Protein AF-A0A7Y1X910-F1 (afdb_monomer)

Mean predi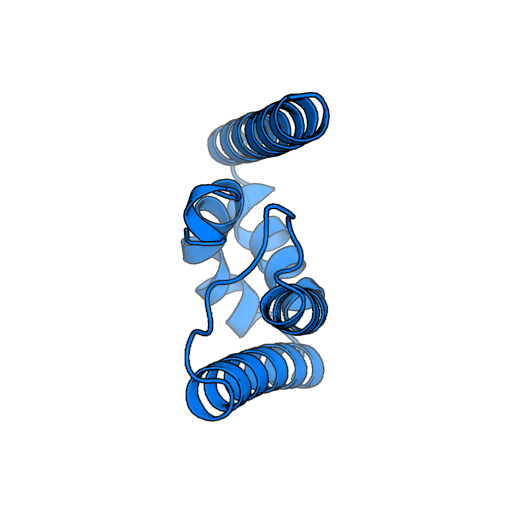cted aligned error: 8.24 Å

Sequence (106 aa):
RGFLLWSPFLLVLIPGLRAAWKAAPAWVRGSALGGLVYLLVQYKANRFSGGGGFFTYRYPLEALTAAAPLLYLSYREWVAPRPRIGKAFVALSSASIVVHGLGSIL

Structure (mmCIF, N/CA/C/O backbone):
data_AF-A0A7Y1X910-F1
#
_entry.id   AF-A0A7Y1X910-F1
#
loop_
_atom_site.group_PDB
_atom_site.id
_atom_site.type_symbol
_atom_site.label_atom_id
_atom_site.label_alt_id
_atom_site.label_comp_id
_atom_site.label_asym_id
_atom_site.label_entity_id
_atom_site.label_seq_id
_atom_site.pdbx_PDB_ins_code
_atom_site.Cartn_x
_atom_site.Cartn_y
_atom_site.Cartn_z
_atom_site.occupancy
_atom_site.B_iso_or_equiv
_atom_site.auth_seq_id
_atom_si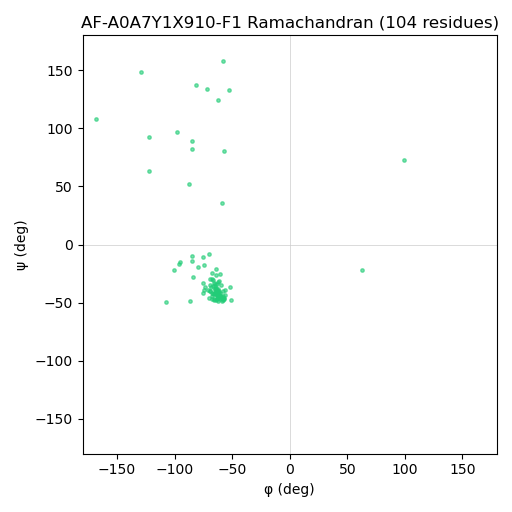te.auth_comp_id
_atom_site.auth_asym_id
_atom_site.auth_atom_id
_atom_site.pdbx_PDB_model_num
ATOM 1 N N . ARG A 1 1 ? 16.671 2.220 -11.765 1.00 50.78 1 ARG A N 1
ATOM 2 C CA . ARG A 1 1 ? 16.237 3.224 -10.759 1.00 50.78 1 ARG A CA 1
ATOM 3 C C . ARG A 1 1 ? 14.927 2.714 -10.169 1.00 50.78 1 ARG A C 1
ATOM 5 O O . ARG A 1 1 ? 14.013 2.471 -10.939 1.00 50.78 1 ARG A O 1
ATOM 12 N N . GLY A 1 2 ? 14.890 2.388 -8.876 1.00 54.75 2 GLY A N 1
ATOM 13 C CA . GLY A 1 2 ? 13.799 1.595 -8.293 1.00 54.75 2 GLY A CA 1
ATOM 14 C C . GLY A 1 2 ? 12.557 2.422 -7.970 1.00 54.75 2 GLY A C 1
ATOM 15 O O . GLY A 1 2 ? 12.675 3.496 -7.398 1.00 54.75 2 GLY A O 1
ATOM 16 N N . PHE A 1 3 ? 11.376 1.896 -8.282 1.00 55.97 3 PHE A N 1
ATOM 17 C CA . PHE A 1 3 ? 10.072 2.494 -7.972 1.00 55.97 3 PHE A CA 1
ATOM 18 C C . PHE A 1 3 ? 9.913 2.882 -6.482 1.00 55.97 3 PHE A C 1
ATOM 20 O O . PHE A 1 3 ? 9.400 3.949 -6.160 1.00 55.97 3 PHE A O 1
ATOM 27 N N . LEU A 1 4 ? 10.462 2.078 -5.565 1.00 57.94 4 LEU A N 1
ATOM 28 C CA . LEU A 1 4 ? 10.443 2.360 -4.122 1.00 57.94 4 LEU A CA 1
ATOM 29 C C . LEU A 1 4 ? 11.292 3.570 -3.705 1.00 57.94 4 LEU A C 1
ATOM 31 O O . LEU A 1 4 ? 10.989 4.182 -2.685 1.00 57.94 4 LEU A O 1
ATOM 35 N N . LEU A 1 5 ? 12.316 3.943 -4.486 1.00 57.78 5 LEU A N 1
ATOM 36 C CA . LEU A 1 5 ? 13.064 5.183 -4.239 1.00 57.78 5 LEU A CA 1
ATOM 37 C C . LEU A 1 5 ? 12.184 6.418 -4.478 1.00 57.78 5 LEU A C 1
ATOM 39 O O . LEU A 1 5 ? 12.388 7.443 -3.839 1.00 57.78 5 LEU A O 1
ATOM 43 N N . TRP A 1 6 ? 11.216 6.316 -5.392 1.00 62.28 6 TRP A N 1
ATOM 44 C CA . TRP A 1 6 ? 10.369 7.434 -5.795 1.00 62.28 6 TRP A CA 1
ATOM 45 C C . TRP A 1 6 ? 9.034 7.481 -5.048 1.00 62.28 6 TRP A C 1
ATOM 47 O O . TRP A 1 6 ? 8.409 8.536 -5.014 1.00 62.28 6 TRP A O 1
ATOM 57 N N . SER A 1 7 ? 8.613 6.387 -4.404 1.00 69.62 7 SER A N 1
ATOM 58 C CA . SER A 1 7 ? 7.353 6.288 -3.648 1.00 69.62 7 SER A CA 1
ATOM 59 C C . SER A 1 7 ? 7.580 5.896 -2.175 1.00 69.62 7 SER A C 1
ATOM 61 O O . SER A 1 7 ? 7.106 4.847 -1.729 1.00 69.62 7 SER A O 1
ATOM 63 N N . PRO A 1 8 ? 8.279 6.733 -1.380 1.00 75.25 8 PRO A N 1
ATOM 64 C CA . PRO A 1 8 ? 8.639 6.416 0.007 1.00 75.25 8 PRO A CA 1
ATOM 65 C C . PRO A 1 8 ? 7.426 6.261 0.936 1.00 75.25 8 PRO A C 1
ATOM 67 O O . PRO A 1 8 ? 7.515 5.592 1.965 1.00 75.25 8 PRO A O 1
ATOM 70 N N . PHE A 1 9 ? 6.266 6.813 0.568 1.00 77.75 9 PHE A N 1
ATOM 71 C CA . PHE A 1 9 ? 5.016 6.640 1.314 1.00 77.75 9 PHE A CA 1
ATOM 72 C C . PHE A 1 9 ? 4.573 5.169 1.412 1.00 77.75 9 PHE A C 1
ATOM 74 O O . PHE A 1 9 ? 3.917 4.792 2.381 1.00 77.75 9 PHE A O 1
ATOM 81 N N . LEU A 1 10 ? 4.976 4.307 0.469 1.00 80.50 10 LEU A N 1
ATOM 82 C CA . LEU A 1 10 ? 4.691 2.870 0.531 1.00 80.50 10 LEU A CA 1
ATOM 83 C C . LEU A 1 10 ? 5.436 2.182 1.679 1.00 80.50 10 LEU A C 1
ATOM 85 O O . LEU A 1 10 ? 4.909 1.236 2.262 1.00 80.50 10 LEU A O 1
ATOM 89 N N . LEU A 1 11 ? 6.616 2.684 2.063 1.00 84.12 11 LEU A N 1
ATOM 90 C CA . LEU A 1 11 ? 7.374 2.153 3.201 1.00 84.12 11 LEU A CA 1
ATOM 91 C C . LEU A 1 11 ? 6.621 2.362 4.518 1.00 84.12 11 LEU A C 1
ATOM 93 O O . LEU A 1 11 ? 6.639 1.499 5.393 1.00 84.12 11 LEU A O 1
ATOM 97 N N . VAL A 1 12 ? 5.888 3.473 4.629 1.00 85.44 12 VAL A N 1
ATOM 98 C CA . VAL A 1 12 ? 5.055 3.789 5.798 1.00 85.44 12 VAL A CA 1
ATOM 99 C C . VAL A 1 12 ? 3.919 2.777 5.974 1.00 85.44 12 VAL A C 1
ATOM 101 O O . VAL A 1 12 ? 3.476 2.549 7.098 1.00 85.44 12 VAL A O 1
ATOM 104 N N . LEU A 1 13 ? 3.473 2.138 4.889 1.00 84.19 13 LEU A N 1
ATOM 105 C CA . LEU A 1 13 ? 2.405 1.140 4.905 1.00 84.19 13 LEU A CA 1
ATOM 106 C C . LEU A 1 13 ? 2.901 -0.275 5.241 1.00 84.19 13 LEU A C 1
ATOM 108 O O . LEU A 1 13 ? 2.076 -1.124 5.575 1.00 84.19 13 LEU A O 1
ATOM 112 N N . ILE A 1 14 ? 4.211 -0.551 5.198 1.00 86.50 14 ILE A N 1
ATOM 113 C CA . ILE A 1 14 ? 4.763 -1.898 5.440 1.00 86.50 14 ILE A CA 1
ATOM 114 C C . ILE A 1 14 ? 4.371 -2.454 6.820 1.00 86.50 14 ILE A C 1
ATOM 116 O O . ILE A 1 14 ? 3.875 -3.582 6.872 1.00 86.50 14 ILE A O 1
ATOM 120 N N . PRO A 1 15 ? 4.505 -1.707 7.936 1.00 88.50 15 PRO A N 1
ATOM 121 C CA . PRO A 1 15 ? 4.141 -2.230 9.255 1.00 88.50 15 PRO A CA 1
ATOM 122 C C . PRO A 1 15 ? 2.648 -2.570 9.365 1.00 88.50 15 PRO A C 1
ATOM 124 O O . PRO A 1 15 ? 2.268 -3.526 10.044 1.00 88.50 15 PRO A O 1
ATOM 127 N N . GLY A 1 16 ? 1.801 -1.817 8.657 1.00 86.06 16 GLY A N 1
ATOM 128 C CA . GLY A 1 16 ? 0.357 -2.021 8.625 1.00 86.06 16 GLY A CA 1
ATOM 129 C C . GLY A 1 16 ? -0.096 -3.218 7.796 1.00 86.06 16 GLY A C 1
ATOM 130 O O . GLY A 1 16 ? -1.196 -3.720 8.025 1.00 86.06 16 GLY A O 1
ATOM 131 N N . LEU A 1 17 ? 0.751 -3.748 6.904 1.00 87.25 17 LEU A N 1
ATOM 132 C CA . LEU A 1 17 ? 0.397 -4.896 6.062 1.00 87.25 17 LEU A CA 1
ATOM 133 C C . LEU A 1 17 ? 0.033 -6.128 6.888 1.00 87.25 17 LEU A C 1
ATOM 135 O O . LEU A 1 17 ? -0.866 -6.865 6.503 1.00 87.25 17 LEU A O 1
ATOM 139 N N . ARG A 1 18 ? 0.672 -6.347 8.044 1.00 89.00 18 ARG A N 1
ATOM 140 C CA . ARG A 1 18 ? 0.354 -7.500 8.901 1.00 89.00 18 ARG A CA 1
ATOM 141 C C . ARG A 1 18 ? -1.057 -7.408 9.487 1.00 89.00 18 ARG A C 1
ATOM 143 O O . ARG A 1 18 ? -1.755 -8.418 9.548 1.00 89.00 18 ARG A O 1
ATOM 150 N N . ALA A 1 19 ? -1.464 -6.219 9.928 1.00 87.50 19 ALA A N 1
ATOM 151 C CA . ALA A 1 19 ? -2.808 -5.980 10.450 1.00 87.50 19 ALA A CA 1
ATOM 152 C C . ALA A 1 19 ? -3.846 -6.038 9.319 1.00 87.50 19 ALA A C 1
ATOM 154 O O . ALA A 1 19 ? -4.825 -6.776 9.418 1.00 87.50 19 ALA A O 1
ATOM 155 N N . ALA A 1 20 ? -3.553 -5.374 8.198 1.00 88.00 20 ALA A N 1
ATOM 156 C CA . ALA A 1 20 ? -4.367 -5.398 6.989 1.00 88.00 20 ALA A CA 1
ATOM 157 C C . ALA A 1 20 ? -4.592 -6.816 6.469 1.00 88.00 20 ALA A C 1
ATOM 159 O O . ALA A 1 20 ? -5.711 -7.174 6.126 1.00 88.00 20 ALA A O 1
ATOM 160 N N . TRP A 1 21 ? -3.550 -7.651 6.460 1.00 88.88 21 TRP A N 1
ATOM 161 C CA . TRP A 1 21 ? -3.645 -9.036 6.021 1.00 88.88 21 TRP A CA 1
ATOM 162 C C . TRP A 1 21 ? -4.647 -9.814 6.860 1.00 88.88 21 TRP A C 1
ATOM 164 O O . TRP A 1 21 ? -5.492 -10.506 6.304 1.00 88.88 21 TRP A O 1
ATOM 174 N N . LYS A 1 22 ? -4.603 -9.671 8.189 1.00 89.56 22 LYS A N 1
ATOM 175 C CA . LYS A 1 22 ? -5.543 -10.342 9.097 1.00 89.56 22 LYS A CA 1
ATOM 176 C C . LYS A 1 22 ? -6.988 -9.888 8.874 1.00 89.56 22 LYS A C 1
ATOM 178 O O . LYS A 1 22 ? -7.868 -10.741 8.868 1.00 89.56 22 LYS A O 1
ATOM 183 N N . ALA A 1 23 ? -7.211 -8.599 8.622 1.00 88.88 23 ALA A N 1
ATOM 184 C CA . ALA A 1 23 ? -8.535 -8.029 8.359 1.00 88.88 23 ALA A CA 1
ATOM 185 C C . ALA A 1 23 ? -9.045 -8.251 6.918 1.00 88.88 23 ALA A C 1
ATOM 187 O O . ALA A 1 23 ? -10.240 -8.139 6.658 1.00 88.88 23 ALA A O 1
ATOM 188 N N . ALA A 1 24 ? -8.154 -8.552 5.970 1.00 89.81 24 ALA A N 1
ATOM 189 C CA . ALA A 1 24 ? -8.482 -8.624 4.551 1.00 89.81 24 ALA A CA 1
ATOM 190 C C . ALA A 1 24 ? -9.341 -9.855 4.189 1.00 89.81 24 ALA A C 1
ATOM 192 O O . ALA A 1 24 ? -8.972 -10.980 4.545 1.00 89.81 24 ALA A O 1
ATOM 193 N N . PRO A 1 25 ? -10.415 -9.674 3.395 1.00 90.62 25 PRO A N 1
ATOM 194 C CA . PRO A 1 25 ? -11.131 -10.766 2.739 1.00 90.62 25 PRO A CA 1
ATOM 195 C C . PRO A 1 25 ? -10.226 -11.604 1.824 1.00 90.62 25 PRO A C 1
ATOM 197 O O . PRO A 1 25 ? -9.213 -11.121 1.311 1.00 90.62 25 PRO A O 1
ATOM 200 N N . ALA A 1 26 ? -10.628 -12.849 1.549 1.00 91.25 26 ALA A N 1
ATOM 201 C CA . ALA A 1 26 ? -9.850 -13.777 0.724 1.00 91.25 26 ALA A CA 1
ATOM 202 C C . ALA A 1 26 ? -9.534 -13.226 -0.679 1.00 91.25 26 ALA A C 1
ATOM 204 O O . ALA A 1 26 ? -8.407 -13.375 -1.145 1.00 91.25 26 ALA A O 1
ATOM 205 N N . TRP A 1 27 ? -10.479 -12.521 -1.313 1.00 89.81 27 TRP A N 1
ATOM 206 C CA . TRP A 1 27 ? -10.263 -11.911 -2.630 1.00 89.81 27 TRP A CA 1
ATOM 207 C C . TRP A 1 27 ? -9.194 -10.807 -2.600 1.00 89.81 27 TRP A C 1
ATOM 209 O O . TRP A 1 27 ? -8.397 -10.718 -3.523 1.00 89.81 27 TRP A O 1
ATOM 219 N N . VAL A 1 28 ? -9.095 -10.025 -1.516 1.00 88.94 28 VAL A N 1
ATOM 220 C CA . VAL A 1 28 ? -8.067 -8.976 -1.359 1.00 88.94 28 VAL A CA 1
ATOM 221 C C . VAL A 1 28 ? -6.677 -9.593 -1.231 1.00 88.94 28 VAL A C 1
ATOM 223 O O . VAL A 1 28 ? -5.727 -9.134 -1.865 1.00 88.94 28 VAL A O 1
ATOM 226 N N . ARG A 1 29 ? -6.553 -10.658 -0.429 1.00 89.44 29 ARG A N 1
ATOM 227 C CA . ARG A 1 29 ? -5.296 -11.409 -0.292 1.00 89.44 29 ARG A CA 1
ATOM 228 C C . ARG A 1 29 ? -4.910 -12.072 -1.614 1.00 89.44 29 ARG A C 1
ATOM 230 O O . ARG A 1 29 ? -3.747 -12.012 -2.000 1.00 89.44 29 ARG A O 1
ATOM 237 N N . GLY A 1 30 ? -5.890 -12.651 -2.311 1.00 89.50 30 GLY A N 1
ATOM 238 C CA . GLY A 1 30 ? -5.727 -13.256 -3.631 1.00 89.50 30 GLY A CA 1
ATOM 239 C C . GLY A 1 30 ? -5.221 -12.258 -4.670 1.00 89.50 30 GLY A C 1
ATOM 240 O O . GLY A 1 30 ? -4.221 -12.533 -5.324 1.00 89.50 30 GLY A O 1
ATOM 241 N N . SER A 1 31 ? -5.827 -11.071 -4.761 1.00 88.56 31 SER A N 1
ATOM 242 C CA . SER A 1 31 ? -5.382 -10.009 -5.672 1.00 88.56 31 SER A CA 1
ATOM 243 C C . SER A 1 31 ? -3.979 -9.504 -5.338 1.00 88.56 31 SER A C 1
ATOM 245 O O . SER A 1 31 ? -3.153 -9.360 -6.235 1.00 88.56 31 SER A O 1
ATOM 247 N N . ALA A 1 32 ? -3.663 -9.297 -4.056 1.00 88.19 32 ALA A N 1
ATOM 248 C CA . ALA A 1 32 ? -2.333 -8.850 -3.645 1.00 88.19 32 ALA A CA 1
ATOM 249 C C . ALA A 1 32 ? -1.242 -9.893 -3.952 1.00 88.19 32 ALA A C 1
ATOM 251 O O . ALA A 1 32 ? -0.176 -9.538 -4.456 1.00 88.19 32 ALA A O 1
ATOM 252 N N . LEU A 1 33 ? -1.509 -11.180 -3.697 1.00 89.81 33 LEU A N 1
ATOM 253 C CA . LEU A 1 33 ? -0.596 -12.270 -4.062 1.00 89.81 33 LEU A CA 1
ATOM 254 C C . LEU A 1 33 ? -0.476 -12.420 -5.572 1.00 89.81 33 LEU A C 1
ATOM 256 O O . LEU A 1 33 ? 0.633 -12.570 -6.068 1.00 89.81 33 LEU A O 1
ATOM 260 N N . GLY A 1 34 ? -1.590 -12.339 -6.299 1.00 85.62 34 GLY A N 1
ATOM 261 C CA . GLY A 1 34 ? -1.608 -12.377 -7.757 1.00 85.62 34 GLY A CA 1
ATOM 262 C C . GLY A 1 34 ? -0.760 -11.259 -8.358 1.00 85.62 34 GLY A C 1
ATOM 263 O O . GLY A 1 34 ? 0.082 -11.529 -9.207 1.00 85.62 34 GLY A O 1
ATOM 264 N N . GLY A 1 35 ? -0.895 -10.031 -7.849 1.00 85.06 35 GLY A N 1
ATOM 265 C CA . GLY A 1 35 ? -0.057 -8.896 -8.237 1.00 85.06 35 GLY A CA 1
ATOM 266 C C . GLY A 1 35 ? 1.427 -9.112 -7.932 1.00 85.06 35 GLY A C 1
ATOM 267 O O . GLY A 1 35 ? 2.276 -8.813 -8.769 1.00 85.06 35 GLY A O 1
ATOM 268 N N . LEU A 1 36 ? 1.758 -9.683 -6.768 1.00 85.31 36 LEU A N 1
ATOM 269 C CA . LEU A 1 36 ? 3.141 -10.002 -6.396 1.00 85.31 36 LEU A CA 1
ATOM 270 C C . LEU A 1 36 ? 3.744 -11.084 -7.304 1.00 85.31 36 LEU A C 1
ATOM 272 O O . LEU A 1 36 ? 4.857 -10.925 -7.801 1.00 85.31 36 LEU A O 1
ATOM 276 N N . VAL A 1 37 ? 3.009 -12.171 -7.541 1.00 86.38 37 VAL A N 1
ATOM 277 C CA . VAL A 1 37 ? 3.426 -13.260 -8.434 1.00 86.38 37 VAL A CA 1
ATOM 278 C C . VAL A 1 37 ? 3.594 -12.733 -9.852 1.00 86.38 37 VAL A C 1
ATOM 280 O O . VAL A 1 37 ? 4.615 -13.004 -10.478 1.00 86.38 37 VAL A O 1
ATOM 283 N N . TYR A 1 38 ? 2.651 -11.925 -10.333 1.00 81.88 38 TYR A N 1
ATOM 284 C CA . TYR A 1 38 ? 2.734 -11.278 -11.635 1.00 81.88 38 TYR A CA 1
ATOM 285 C C . TYR A 1 38 ? 3.995 -10.422 -11.763 1.00 81.88 38 TYR A C 1
ATOM 287 O O . TYR A 1 38 ? 4.729 -10.555 -12.739 1.00 81.88 38 TYR A O 1
ATOM 295 N N . LEU A 1 39 ? 4.305 -9.609 -10.749 1.00 79.19 39 LEU A N 1
ATOM 296 C CA . LEU A 1 39 ? 5.514 -8.790 -10.729 1.00 79.19 39 LEU A CA 1
ATOM 297 C C . LEU A 1 39 ? 6.787 -9.644 -10.809 1.00 79.19 39 LEU A C 1
ATOM 299 O O . LEU A 1 39 ? 7.695 -9.317 -11.568 1.00 79.19 39 LEU A O 1
ATOM 303 N N . LEU A 1 40 ? 6.855 -10.741 -10.048 1.00 80.50 40 LEU A N 1
ATOM 304 C CA . LEU A 1 40 ? 8.008 -11.648 -10.036 1.00 80.50 40 LEU A CA 1
ATOM 305 C C . LEU A 1 40 ? 8.168 -12.394 -11.364 1.0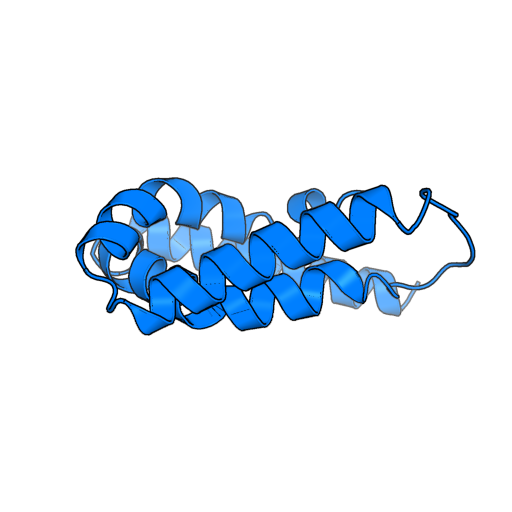0 80.50 40 LEU A C 1
ATOM 307 O O . LEU A 1 40 ? 9.284 -12.524 -11.868 1.00 80.50 40 LEU A O 1
ATOM 311 N N . VAL A 1 41 ? 7.060 -12.857 -11.948 1.00 82.06 41 VAL A N 1
ATOM 312 C CA . VAL A 1 41 ? 7.048 -13.498 -13.267 1.00 82.06 41 VAL A CA 1
ATOM 313 C C . VAL A 1 41 ? 7.495 -12.504 -14.330 1.00 82.06 41 VAL A C 1
ATOM 315 O O . VAL A 1 41 ? 8.389 -12.830 -15.104 1.00 82.06 41 VAL A O 1
ATOM 318 N N . GLN A 1 42 ? 6.960 -11.282 -14.328 1.00 75.25 42 GLN A N 1
ATOM 319 C CA . GLN A 1 42 ? 7.359 -10.240 -15.273 1.00 75.25 42 GLN A CA 1
ATOM 320 C C . GLN A 1 42 ? 8.821 -9.833 -15.101 1.00 75.25 42 GLN A C 1
ATOM 322 O O . GLN A 1 42 ? 9.508 -9.618 -16.094 1.00 75.25 42 GLN A O 1
ATOM 327 N N . TYR A 1 43 ? 9.328 -9.781 -13.869 1.00 73.12 43 TYR A N 1
ATOM 328 C CA . TYR A 1 43 ? 10.738 -9.496 -13.597 1.00 73.12 43 TYR A CA 1
ATOM 329 C C . TYR A 1 43 ? 11.671 -10.609 -14.093 1.00 73.12 43 TYR A C 1
ATOM 331 O O . TYR A 1 43 ? 12.771 -10.336 -14.565 1.00 73.12 43 TYR A O 1
ATOM 339 N N . LYS A 1 44 ? 11.237 -11.872 -14.002 1.00 73.94 44 LYS A N 1
ATOM 340 C CA . LYS A 1 44 ? 11.991 -13.024 -14.513 1.00 73.94 44 LYS A CA 1
ATOM 341 C C . LYS A 1 44 ? 11.922 -13.128 -16.039 1.00 73.94 44 LYS A C 1
ATOM 343 O O . LYS A 1 44 ? 12.926 -13.451 -16.666 1.00 73.94 44 LYS A O 1
ATOM 348 N N . ALA A 1 45 ? 10.746 -12.896 -16.619 1.00 70.44 45 ALA A N 1
ATOM 349 C CA . ALA A 1 45 ? 10.495 -13.018 -18.052 1.00 70.44 45 ALA A CA 1
ATOM 350 C C . ALA A 1 45 ? 11.107 -11.853 -18.841 1.00 70.44 45 ALA A C 1
ATOM 352 O O . ALA A 1 45 ? 11.701 -12.066 -19.894 1.00 70.44 45 ALA A O 1
ATOM 353 N N . ASN A 1 46 ? 11.031 -10.634 -18.303 1.00 65.69 46 ASN A N 1
ATOM 354 C CA . ASN A 1 46 ? 11.652 -9.462 -18.898 1.00 65.69 46 ASN A CA 1
ATOM 355 C C . ASN A 1 46 ? 12.986 -9.187 -18.212 1.00 65.69 46 ASN A C 1
ATOM 357 O O . ASN A 1 46 ? 13.052 -8.532 -17.170 1.00 65.69 46 ASN A O 1
ATOM 361 N N . ARG A 1 47 ? 14.078 -9.659 -18.828 1.00 56.91 47 ARG A N 1
ATOM 362 C CA . ARG A 1 47 ? 15.427 -9.206 -18.468 1.00 56.91 47 ARG A CA 1
ATOM 363 C C . ARG A 1 47 ? 15.435 -7.680 -18.522 1.00 56.91 47 ARG A C 1
ATOM 365 O O . ARG A 1 47 ? 14.918 -7.107 -19.476 1.00 56.91 47 ARG A O 1
ATOM 372 N N . PHE A 1 48 ? 15.990 -7.051 -17.487 1.00 54.09 48 PHE A N 1
ATOM 373 C CA . PHE A 1 48 ? 16.033 -5.602 -17.272 1.00 54.09 48 PHE A CA 1
ATOM 374 C C . PHE A 1 48 ? 16.704 -4.884 -18.463 1.00 54.09 48 PHE A C 1
ATOM 376 O O . PHE A 1 48 ? 17.891 -4.573 -18.436 1.00 54.09 48 PHE A O 1
ATOM 383 N N . SER A 1 49 ? 15.955 -4.666 -19.542 1.00 49.00 49 SER A N 1
ATOM 384 C CA . SER A 1 49 ? 16.393 -3.925 -20.717 1.00 49.00 49 SER A CA 1
ATOM 385 C C . SER A 1 49 ? 16.133 -2.458 -20.418 1.00 49.00 49 SER A C 1
ATOM 387 O O . SER A 1 49 ? 15.027 -1.946 -20.591 1.00 49.00 49 SER A O 1
ATOM 389 N N . GLY A 1 50 ? 17.128 -1.806 -19.816 1.00 56.75 50 GLY A N 1
ATOM 390 C CA . GLY A 1 50 ? 17.113 -0.360 -19.661 1.00 56.75 50 GLY A CA 1
ATOM 391 C C . GLY A 1 50 ? 17.122 0.292 -21.041 1.00 56.75 50 GLY A C 1
ATOM 392 O O . GLY A 1 50 ? 18.020 0.029 -21.832 1.00 56.75 50 GLY A O 1
ATOM 393 N N . GLY A 1 51 ? 16.142 1.148 -21.324 1.00 44.72 51 GLY A N 1
ATOM 394 C CA . GLY A 1 51 ? 16.102 1.872 -22.589 1.00 44.72 51 GLY A CA 1
ATOM 395 C C . GLY A 1 51 ? 15.066 2.986 -22.596 1.00 44.72 51 GLY A C 1
ATOM 396 O O . GLY A 1 51 ? 13.875 2.714 -22.669 1.00 44.72 51 GLY A O 1
ATOM 397 N N . GLY A 1 52 ? 15.548 4.231 -22.557 1.00 43.12 52 GLY A N 1
ATOM 398 C CA . GLY A 1 52 ? 14.844 5.385 -23.120 1.00 43.12 52 GLY A CA 1
ATOM 399 C C . GLY A 1 52 ? 14.053 6.260 -22.152 1.00 43.12 52 GLY A C 1
ATOM 400 O O . GLY A 1 52 ? 12.834 6.256 -22.219 1.00 43.12 52 GLY A O 1
ATOM 401 N N . GLY A 1 53 ? 14.750 7.045 -21.317 1.00 47.09 53 GLY A N 1
ATOM 402 C CA . GLY A 1 53 ? 14.392 8.430 -20.937 1.00 47.09 53 GLY A CA 1
ATOM 403 C C . GLY A 1 53 ? 13.087 8.732 -20.184 1.00 47.09 53 GLY A C 1
ATOM 404 O O . GLY A 1 53 ? 13.026 9.747 -19.504 1.00 47.09 53 GLY A O 1
ATOM 405 N N . PHE A 1 54 ? 12.074 7.873 -20.232 1.00 44.19 54 PHE A N 1
ATOM 406 C CA . PHE A 1 54 ? 10.730 8.157 -19.755 1.00 44.19 54 PHE A CA 1
ATOM 407 C C . PHE A 1 54 ? 10.222 7.058 -18.824 1.00 44.19 54 PHE A C 1
ATOM 409 O O . PHE A 1 54 ? 10.579 5.885 -18.929 1.00 44.19 54 PHE A O 1
ATOM 416 N N . PHE A 1 55 ? 9.389 7.494 -17.883 1.00 48.78 55 PHE A N 1
ATOM 417 C CA . PHE A 1 55 ? 8.764 6.809 -16.750 1.00 48.78 55 PHE A CA 1
ATOM 418 C C . PHE A 1 55 ? 7.875 5.590 -17.095 1.00 48.78 55 PHE A C 1
ATOM 420 O O . PHE A 1 55 ? 6.880 5.323 -16.428 1.00 48.78 55 PHE A O 1
ATOM 427 N N . THR A 1 56 ? 8.213 4.791 -18.102 1.00 49.56 56 THR A N 1
ATOM 428 C CA . THR A 1 56 ? 7.403 3.654 -18.560 1.00 49.56 56 THR A CA 1
ATOM 429 C C . THR A 1 56 ? 7.744 2.375 -17.789 1.00 49.56 56 THR A C 1
ATOM 431 O O . THR A 1 56 ? 8.025 1.325 -18.361 1.00 49.56 56 THR A O 1
ATOM 434 N N . TYR A 1 57 ? 7.718 2.428 -16.456 1.00 55.16 57 TYR A N 1
ATOM 435 C CA . TYR A 1 57 ? 7.661 1.216 -15.632 1.00 55.16 57 TYR A CA 1
ATOM 436 C C . TYR A 1 57 ? 6.192 0.799 -15.510 1.00 55.16 57 TYR A C 1
ATOM 438 O O . TYR A 1 57 ? 5.518 1.126 -14.539 1.00 55.16 57 TYR A O 1
ATOM 446 N N . ARG A 1 58 ? 5.678 0.095 -16.525 1.00 60.19 58 ARG A N 1
ATOM 447 C CA . ARG A 1 58 ? 4.283 -0.382 -16.561 1.00 60.19 58 ARG A CA 1
ATOM 448 C C . ARG A 1 58 ? 4.048 -1.593 -15.651 1.00 60.19 58 ARG A C 1
ATOM 450 O O . ARG A 1 58 ? 3.004 -1.700 -15.022 1.00 60.19 58 ARG A O 1
ATOM 457 N N . TYR A 1 59 ? 5.052 -2.459 -15.509 1.00 65.31 59 TYR A N 1
ATOM 458 C CA . TYR A 1 59 ? 4.944 -3.707 -14.742 1.00 65.31 59 TYR A CA 1
ATOM 459 C C . TYR A 1 59 ? 4.618 -3.527 -13.244 1.00 65.31 59 TYR A C 1
ATOM 461 O O . TYR A 1 59 ? 3.795 -4.281 -12.727 1.00 65.31 59 TYR A O 1
ATOM 469 N N . PRO A 1 60 ? 5.188 -2.538 -12.522 1.00 72.62 60 PRO A N 1
ATOM 470 C CA . PRO A 1 60 ? 4.837 -2.301 -11.123 1.00 72.62 60 PRO A CA 1
ATOM 471 C C . PRO A 1 60 ? 3.419 -1.760 -10.929 1.00 72.62 60 PRO A C 1
ATOM 473 O O . PRO A 1 60 ? 2.817 -2.040 -9.897 1.00 72.62 60 PRO A O 1
ATOM 476 N N . LEU A 1 61 ? 2.876 -1.005 -11.894 1.00 74.06 61 LEU A N 1
ATOM 477 C CA . LEU A 1 61 ? 1.552 -0.383 -11.778 1.00 74.06 61 LEU A CA 1
ATOM 478 C C . LEU A 1 61 ? 0.453 -1.430 -11.629 1.00 74.06 61 LEU A C 1
ATOM 480 O O . LEU A 1 61 ? -0.366 -1.322 -10.727 1.00 74.06 61 LEU A O 1
ATOM 484 N N . GLU A 1 62 ? 0.480 -2.478 -12.446 1.00 79.69 62 GLU A N 1
ATOM 485 C CA . GLU A 1 62 ? -0.531 -3.539 -12.414 1.00 79.69 62 GLU A CA 1
ATOM 486 C C . GLU A 1 62 ? -0.507 -4.301 -11.078 1.00 79.69 62 GLU A C 1
ATOM 488 O O . GLU A 1 62 ? -1.552 -4.545 -10.471 1.00 79.69 62 GLU A O 1
ATOM 493 N N . ALA A 1 63 ? 0.691 -4.584 -10.556 1.00 82.69 63 ALA A N 1
ATOM 494 C CA . ALA A 1 63 ? 0.861 -5.191 -9.238 1.00 82.69 63 ALA A CA 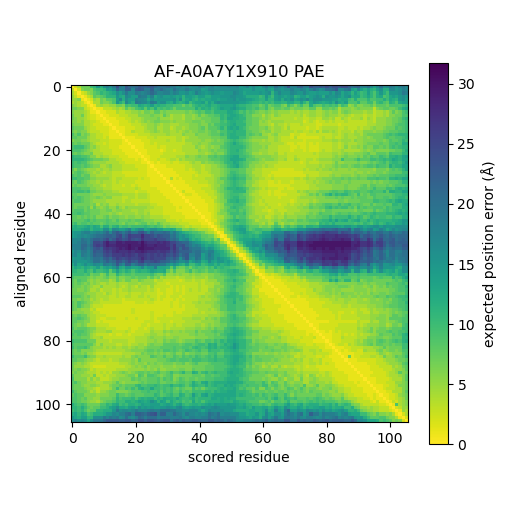1
ATOM 495 C C . ALA A 1 63 ? 0.367 -4.276 -8.1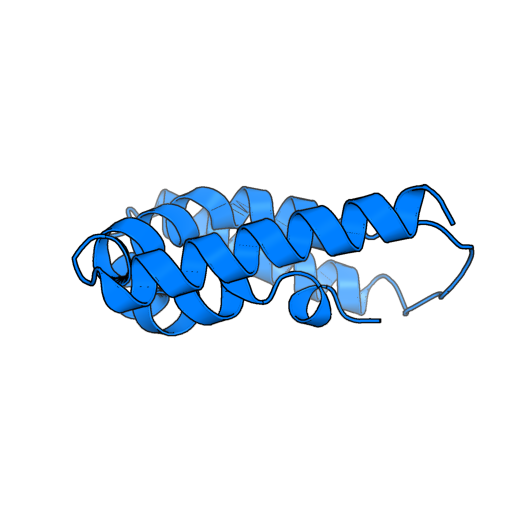03 1.00 82.69 63 ALA A C 1
ATOM 497 O O . ALA A 1 63 ? -0.253 -4.748 -7.149 1.00 82.69 63 ALA A O 1
ATOM 498 N N . LEU A 1 64 ? 0.598 -2.964 -8.207 1.00 82.62 64 LEU A N 1
ATOM 499 C CA . LEU A 1 64 ? 0.117 -1.979 -7.235 1.00 82.62 64 LEU A CA 1
ATOM 500 C C . LEU A 1 64 ? -1.395 -1.813 -7.282 1.00 82.62 64 LEU A C 1
ATOM 502 O O . LEU A 1 64 ? -2.014 -1.715 -6.227 1.00 82.62 64 LEU A O 1
ATOM 506 N N . THR A 1 65 ? -1.999 -1.819 -8.469 1.00 86.31 65 THR A N 1
ATOM 507 C CA . THR A 1 65 ? -3.455 -1.785 -8.626 1.00 86.31 65 THR A CA 1
ATOM 508 C C . THR A 1 65 ? -4.085 -3.025 -7.998 1.00 86.31 65 THR A C 1
ATOM 510 O O . THR A 1 65 ? -5.048 -2.906 -7.244 1.00 86.31 65 THR A O 1
ATOM 513 N N . ALA A 1 66 ? -3.499 -4.206 -8.213 1.00 86.94 66 ALA A N 1
ATOM 514 C CA . ALA A 1 66 ? -3.961 -5.444 -7.589 1.00 86.94 66 ALA A CA 1
ATOM 515 C C . ALA A 1 66 ? -3.779 -5.447 -6.056 1.00 86.94 66 ALA A C 1
ATOM 517 O O . ALA A 1 66 ? -4.609 -5.996 -5.328 1.00 86.94 66 ALA A O 1
ATOM 518 N N . ALA A 1 67 ? -2.729 -4.793 -5.549 1.00 87.25 67 ALA A N 1
ATOM 519 C CA . ALA A 1 67 ? -2.463 -4.637 -4.118 1.00 87.25 67 ALA A CA 1
ATOM 520 C C . ALA A 1 67 ? -3.192 -3.445 -3.463 1.00 87.25 67 ALA A C 1
ATOM 522 O O . ALA A 1 67 ? -3.212 -3.346 -2.235 1.00 87.25 67 ALA A O 1
ATOM 523 N N . ALA A 1 68 ? -3.814 -2.555 -4.241 1.00 88.06 68 ALA A N 1
ATOM 524 C CA . ALA A 1 68 ? -4.470 -1.338 -3.762 1.00 88.06 68 ALA A CA 1
ATOM 525 C C . ALA A 1 68 ? -5.462 -1.562 -2.602 1.00 88.06 68 ALA A C 1
ATOM 527 O O . ALA A 1 68 ? -5.346 -0.853 -1.598 1.00 88.06 68 ALA A O 1
ATOM 528 N N . PRO A 1 69 ? -6.387 -2.546 -2.645 1.00 88.62 69 PRO A N 1
ATOM 529 C CA . PRO A 1 69 ? -7.297 -2.780 -1.522 1.00 88.62 69 PRO A CA 1
ATOM 530 C C . PRO A 1 69 ? -6.563 -3.197 -0.237 1.00 88.62 69 PRO A C 1
ATOM 532 O O . PRO A 1 69 ? -6.953 -2.789 0.856 1.00 88.62 69 PRO A O 1
ATOM 535 N N . LEU A 1 70 ? -5.461 -3.948 -0.345 1.00 89.31 70 LEU A N 1
ATOM 536 C CA . LEU A 1 70 ? -4.644 -4.324 0.812 1.00 89.31 70 LEU A CA 1
ATOM 537 C C . LEU A 1 70 ? -3.874 -3.118 1.375 1.00 89.31 70 LEU A C 1
ATOM 539 O O . LEU A 1 70 ? -3.781 -2.957 2.593 1.00 89.31 70 LEU A O 1
ATOM 543 N N . LEU A 1 71 ? -3.355 -2.247 0.505 1.00 87.94 71 LEU A N 1
ATOM 544 C CA . LEU A 1 71 ? -2.690 -1.002 0.902 1.00 87.94 71 LEU A CA 1
ATOM 545 C C . LEU A 1 71 ? -3.661 -0.034 1.590 1.00 87.94 71 LEU A C 1
ATOM 547 O O . LEU A 1 71 ? -3.29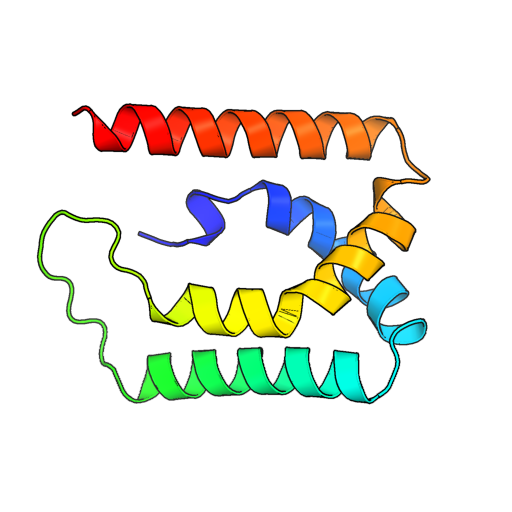8 0.592 2.585 1.00 87.94 71 LEU A O 1
ATOM 551 N N . TYR A 1 72 ? -4.909 0.036 1.124 1.00 91.25 72 TYR A N 1
ATOM 552 C CA . TYR A 1 72 ? -5.964 0.812 1.772 1.00 91.25 72 TYR A CA 1
ATOM 553 C C . TYR A 1 72 ? -6.292 0.285 3.175 1.00 91.25 72 TYR A C 1
ATOM 555 O O . TYR A 1 72 ? -6.375 1.064 4.126 1.00 91.25 72 TYR A O 1
ATOM 563 N N . LEU A 1 73 ? -6.415 -1.036 3.339 1.00 90.06 73 LEU A N 1
ATOM 564 C CA . LEU A 1 73 ? -6.585 -1.642 4.662 1.00 90.06 73 LEU A CA 1
ATOM 565 C C . LEU A 1 73 ? -5.377 -1.368 5.566 1.00 90.06 73 LEU A C 1
ATOM 567 O O . LEU A 1 73 ? -5.551 -1.059 6.740 1.00 90.06 73 LEU A O 1
ATOM 571 N N . SER A 1 74 ? -4.159 -1.389 5.020 1.00 89.75 74 SER A N 1
ATOM 572 C CA . SER A 1 74 ? -2.960 -1.001 5.771 1.00 89.75 74 SER A CA 1
ATOM 573 C C . SER A 1 74 ? -3.041 0.447 6.248 1.00 89.75 74 SER A C 1
ATOM 575 O O . SER A 1 74 ? -2.812 0.719 7.424 1.00 89.75 74 SER A O 1
ATOM 57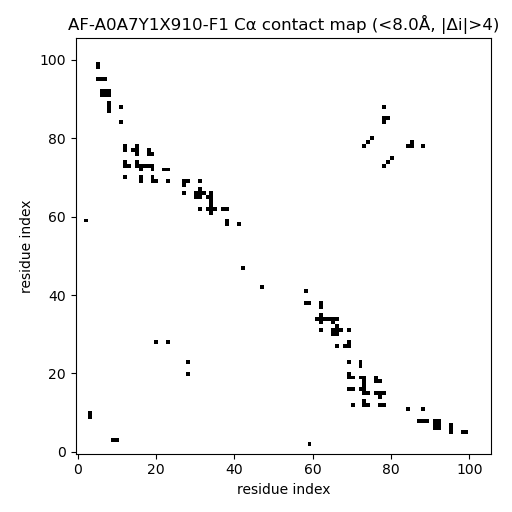7 N N . TYR A 1 75 ? -3.462 1.375 5.387 1.00 88.88 75 TYR A N 1
ATOM 578 C CA . TYR A 1 75 ? -3.684 2.762 5.789 1.00 88.88 75 TYR A CA 1
ATOM 579 C C . TYR A 1 75 ? -4.714 2.871 6.925 1.00 88.88 75 TYR A C 1
ATOM 581 O O . TYR A 1 75 ? -4.453 3.542 7.925 1.00 88.88 75 TYR A O 1
ATOM 589 N N . ARG A 1 76 ? -5.853 2.178 6.816 1.00 91.69 76 ARG A N 1
ATOM 590 C CA . ARG A 1 76 ? -6.911 2.204 7.837 1.00 91.69 76 ARG A CA 1
ATOM 591 C C . ARG A 1 76 ? -6.465 1.665 9.193 1.00 91.69 76 ARG A C 1
ATOM 593 O O . ARG A 1 76 ? -6.771 2.282 10.204 1.00 91.69 76 ARG A O 1
ATOM 600 N N . GLU A 1 77 ? -5.744 0.550 9.218 1.00 89.88 77 GLU A N 1
ATOM 601 C CA . GLU A 1 77 ? -5.357 -0.121 10.468 1.00 89.88 77 GLU A CA 1
ATOM 602 C C . GLU A 1 77 ? -4.091 0.484 11.104 1.00 89.88 77 GLU A C 1
ATOM 604 O O . GLU A 1 77 ? -3.885 0.443 12.322 1.00 89.88 77 GLU A O 1
ATOM 609 N N . TRP A 1 78 ? -3.203 1.060 10.288 1.00 89.25 78 TRP A N 1
ATOM 610 C CA . TRP A 1 78 ? -1.907 1.557 10.747 1.00 89.25 78 TRP A CA 1
ATOM 611 C C . TRP A 1 78 ? -1.805 3.079 10.791 1.00 89.25 78 TRP A C 1
ATOM 613 O O . TRP A 1 78 ? -1.385 3.636 11.811 1.00 89.25 78 TRP A O 1
ATOM 623 N N . VAL A 1 79 ? -2.183 3.750 9.706 1.00 87.25 79 VAL A N 1
ATOM 624 C CA . VAL A 1 79 ? -1.931 5.183 9.508 1.00 87.25 79 VAL A CA 1
ATOM 625 C C . VAL A 1 79 ? -3.034 6.032 10.132 1.00 87.25 79 VAL A C 1
ATOM 627 O O . VAL A 1 79 ? -2.728 6.949 10.892 1.00 87.25 79 VAL A O 1
ATOM 630 N N . ALA A 1 80 ? -4.304 5.711 9.870 1.00 87.75 80 ALA A N 1
ATOM 631 C CA . ALA A 1 80 ? -5.448 6.489 10.352 1.00 87.75 80 ALA A CA 1
ATOM 632 C C . ALA A 1 80 ? -5.507 6.638 11.891 1.00 87.75 80 ALA A C 1
ATOM 634 O O . ALA A 1 80 ? -5.758 7.748 12.359 1.00 87.75 80 ALA A O 1
ATOM 635 N N . PRO A 1 81 ? -5.188 5.608 12.703 1.00 89.56 81 PRO A N 1
ATOM 636 C CA . PRO A 1 81 ? -5.185 5.739 14.161 1.00 89.56 81 PRO A CA 1
ATOM 637 C C . PRO A 1 81 ? -3.978 6.520 14.710 1.00 89.56 81 PRO A C 1
ATOM 639 O O . PRO A 1 81 ? -3.927 6.815 15.903 1.00 89.56 81 PRO A O 1
ATOM 642 N N . ARG A 1 82 ? -2.960 6.815 13.884 1.00 90.88 82 ARG A N 1
ATOM 643 C CA . ARG A 1 82 ? -1.661 7.355 14.321 1.00 90.88 82 ARG A CA 1
ATOM 644 C C . ARG A 1 82 ? -1.363 8.694 13.631 1.00 90.88 82 ARG A C 1
ATOM 646 O O . ARG A 1 82 ? -0.709 8.718 12.587 1.00 90.88 82 ARG A O 1
ATOM 653 N N . PRO A 1 83 ? -1.723 9.840 14.238 1.00 86.56 83 PRO A N 1
ATOM 654 C CA . PRO A 1 83 ? -1.658 11.149 13.577 1.00 86.56 83 PRO A CA 1
ATOM 655 C C . PRO A 1 83 ? -0.242 11.565 13.148 1.00 86.56 83 PRO A C 1
ATOM 657 O O . PRO A 1 83 ? -0.077 12.228 12.126 1.00 86.56 83 PRO A O 1
ATOM 660 N N . ARG A 1 84 ? 0.804 11.151 13.879 1.00 86.69 84 ARG A N 1
ATOM 661 C CA . ARG A 1 84 ? 2.208 11.403 13.488 1.00 86.69 84 ARG A CA 1
ATOM 662 C C . ARG A 1 84 ? 2.583 10.683 12.190 1.00 86.69 84 ARG A C 1
ATOM 664 O O . ARG A 1 84 ? 3.232 11.265 11.329 1.00 86.69 84 ARG A O 1
ATOM 671 N N . ILE A 1 85 ? 2.135 9.438 12.041 1.00 86.19 85 ILE A N 1
ATOM 672 C CA . ILE A 1 85 ? 2.381 8.621 10.850 1.00 86.19 85 ILE A CA 1
ATOM 673 C C . ILE A 1 85 ? 1.521 9.114 9.683 1.00 86.19 85 ILE A C 1
ATOM 675 O O . ILE A 1 85 ? 2.013 9.176 8.563 1.00 86.19 85 ILE A O 1
ATOM 679 N N . GLY A 1 86 ? 0.287 9.558 9.944 1.00 82.75 86 GLY A N 1
ATOM 680 C CA . GLY A 1 86 ? -0.556 10.229 8.950 1.00 82.75 86 GLY A CA 1
ATOM 681 C C . GLY A 1 86 ? 0.099 11.479 8.360 1.00 82.75 86 GLY A C 1
ATOM 682 O O . GLY A 1 86 ? 0.162 11.619 7.141 1.00 82.75 86 GLY A O 1
ATOM 683 N N . LYS A 1 87 ? 0.673 12.349 9.204 1.00 85.44 87 LYS A N 1
ATOM 684 C CA . LYS A 1 87 ? 1.430 13.526 8.740 1.00 85.44 87 LYS A CA 1
ATOM 685 C C . LYS A 1 87 ? 2.643 13.134 7.894 1.00 85.44 87 LYS A C 1
ATOM 687 O O . LYS A 1 87 ? 2.851 13.719 6.836 1.00 85.44 87 LYS A O 1
ATOM 692 N N . ALA A 1 88 ? 3.406 12.127 8.323 1.00 85.88 88 ALA A N 1
ATOM 693 C CA . ALA A 1 88 ? 4.543 11.617 7.556 1.00 85.88 88 ALA A CA 1
ATOM 694 C C . ALA A 1 88 ? 4.109 11.033 6.199 1.00 85.88 88 ALA A C 1
ATOM 696 O O . ALA A 1 88 ? 4.738 11.311 5.183 1.00 85.88 88 ALA A O 1
ATOM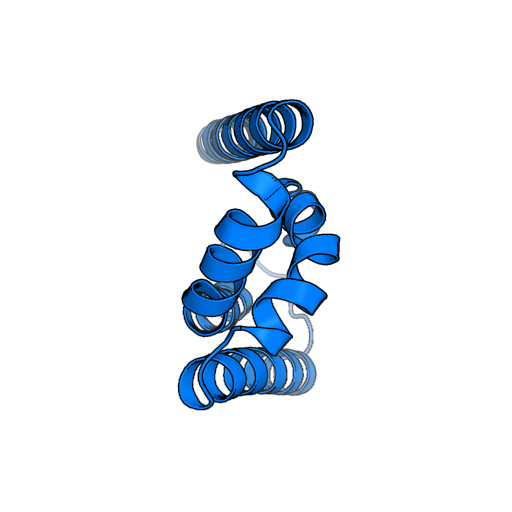 697 N N . PHE A 1 89 ? 3.007 10.280 6.161 1.00 87.06 89 PHE A N 1
ATOM 698 C CA . PHE A 1 89 ? 2.448 9.716 4.933 1.00 87.06 89 PHE A CA 1
ATOM 699 C C . PHE A 1 89 ? 2.050 10.808 3.931 1.00 87.06 89 PHE A C 1
ATOM 701 O O . PHE A 1 89 ? 2.421 10.724 2.761 1.00 87.06 89 PHE A O 1
ATOM 708 N N . VAL A 1 90 ? 1.352 11.853 4.389 1.00 86.94 90 VAL A N 1
ATOM 709 C CA . VAL A 1 90 ? 0.969 12.995 3.541 1.00 86.94 90 VAL A CA 1
ATOM 710 C C . VAL A 1 90 ? 2.207 13.739 3.048 1.00 86.94 90 VAL A C 1
ATOM 712 O O . VAL A 1 90 ? 2.334 13.955 1.849 1.00 86.94 90 VAL A O 1
ATOM 715 N N . ALA A 1 91 ? 3.156 14.059 3.932 1.00 85.44 91 ALA A N 1
ATOM 716 C CA . ALA A 1 91 ? 4.384 14.759 3.553 1.00 85.44 91 ALA A CA 1
ATOM 717 C C . ALA A 1 91 ? 5.192 13.991 2.491 1.00 85.44 91 ALA A C 1
ATOM 719 O O . ALA A 1 91 ? 5.621 14.575 1.498 1.00 85.44 91 ALA A O 1
ATOM 720 N N . LEU A 1 92 ? 5.348 12.674 2.659 1.00 85.12 92 LEU A N 1
ATOM 721 C CA . LEU A 1 92 ? 6.062 11.814 1.710 1.00 85.12 92 LEU A CA 1
ATOM 722 C C . LEU A 1 92 ? 5.313 11.645 0.383 1.00 85.12 92 LEU A C 1
ATOM 724 O O . LEU A 1 92 ? 5.950 11.563 -0.667 1.00 85.12 92 LEU A O 1
ATOM 728 N N . SER A 1 93 ? 3.980 11.612 0.414 1.00 83.00 93 SER A N 1
ATOM 729 C CA . SER A 1 93 ? 3.155 11.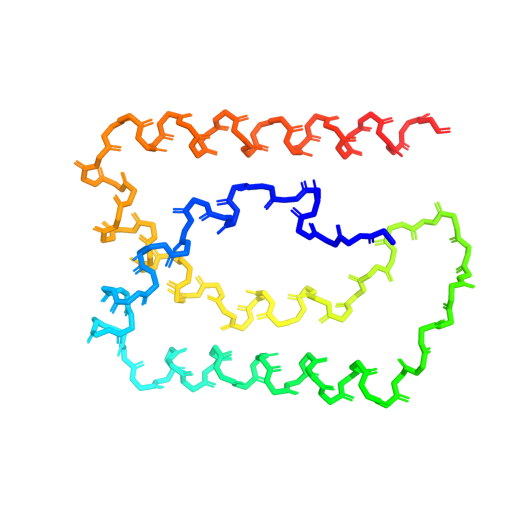553 -0.798 1.00 83.00 93 SER A CA 1
ATOM 730 C C . SER A 1 93 ? 3.261 12.856 -1.590 1.00 83.00 93 SER A C 1
ATOM 732 O O . SER A 1 93 ? 3.534 12.826 -2.787 1.00 83.00 93 SER A O 1
ATOM 734 N N . SER A 1 94 ? 3.148 14.002 -0.914 1.00 83.31 94 SER A N 1
ATOM 735 C CA . SER A 1 94 ? 3.316 15.321 -1.530 1.00 83.31 94 SER A CA 1
ATOM 736 C C . SER A 1 94 ? 4.717 15.503 -2.110 1.00 83.31 94 SER A C 1
ATOM 738 O O . SER A 1 94 ? 4.854 15.941 -3.248 1.00 83.31 94 SER A O 1
ATOM 740 N N . ALA A 1 95 ? 5.762 15.098 -1.380 1.00 81.12 95 ALA A N 1
ATOM 741 C CA . ALA A 1 95 ? 7.134 15.133 -1.882 1.00 81.12 95 ALA A CA 1
ATOM 742 C C . ALA A 1 95 ? 7.312 14.251 -3.130 1.00 81.12 95 ALA A C 1
ATOM 744 O O . ALA A 1 95 ? 7.934 14.676 -4.099 1.00 81.12 95 ALA A O 1
ATOM 745 N N . SER A 1 96 ? 6.721 13.052 -3.142 1.00 78.00 96 SER A N 1
ATOM 746 C CA . SER A 1 96 ? 6.756 12.136 -4.289 1.00 78.00 96 SER A CA 1
ATOM 747 C C . SER A 1 96 ? 6.087 12.732 -5.535 1.00 78.00 96 SER A C 1
ATOM 749 O O . SER A 1 96 ? 6.633 12.602 -6.633 1.00 78.00 96 SER A O 1
ATOM 751 N N . ILE A 1 97 ? 4.959 13.434 -5.366 1.00 78.19 97 ILE A N 1
ATOM 752 C CA . ILE A 1 97 ? 4.251 14.139 -6.448 1.00 78.19 97 ILE A CA 1
ATOM 753 C C . ILE A 1 97 ? 5.099 15.290 -6.992 1.00 78.19 97 ILE A C 1
ATOM 755 O O . ILE A 1 97 ? 5.271 15.396 -8.202 1.00 78.19 97 ILE A O 1
ATOM 759 N N . VAL A 1 98 ? 5.665 16.126 -6.116 1.00 79.62 98 VAL A N 1
ATOM 760 C CA . VAL A 1 98 ? 6.505 17.267 -6.520 1.00 79.62 98 VAL A CA 1
ATOM 761 C C . VAL A 1 98 ? 7.738 16.793 -7.283 1.00 79.62 98 VAL A C 1
ATOM 763 O O . VAL A 1 98 ? 8.068 17.336 -8.331 1.00 79.62 98 VAL A O 1
ATOM 766 N N . VAL A 1 99 ? 8.393 15.745 -6.790 1.00 75.38 99 VAL A N 1
ATOM 767 C CA . VAL A 1 99 ? 9.608 15.199 -7.395 1.00 75.38 99 VAL A CA 1
ATOM 768 C C . VAL A 1 99 ? 9.320 14.537 -8.753 1.00 75.38 99 VAL A C 1
ATOM 770 O O . VAL A 1 99 ? 10.109 14.707 -9.681 1.00 75.38 99 VAL A O 1
ATOM 773 N N . HIS A 1 100 ? 8.176 13.863 -8.920 1.00 69.38 100 HIS A N 1
ATOM 774 C CA . HIS A 1 100 ? 7.736 13.381 -10.239 1.00 69.38 100 HIS A CA 1
ATOM 775 C C . HIS A 1 100 ? 7.322 14.516 -11.180 1.00 69.38 100 HIS A C 1
ATOM 777 O O . HIS A 1 100 ? 7.642 14.462 -12.364 1.00 69.38 100 HIS A O 1
ATOM 783 N N . GLY A 1 101 ? 6.637 15.542 -10.670 1.00 69.06 101 GLY A N 1
ATOM 784 C CA . GLY A 1 101 ? 6.225 16.706 -11.452 1.00 69.06 101 GLY A CA 1
ATOM 785 C C . GLY A 1 101 ? 7.426 17.475 -11.998 1.00 69.06 101 GLY A C 1
ATOM 786 O O . GLY A 1 101 ? 7.504 17.724 -13.197 1.00 69.06 101 GLY A O 1
ATOM 787 N N . LEU A 1 102 ? 8.415 17.765 -11.152 1.00 67.69 102 LEU A N 1
ATOM 788 C CA . LEU A 1 102 ? 9.655 18.432 -11.563 1.00 67.69 102 LEU A CA 1
ATOM 789 C C . LEU A 1 102 ? 10.476 17.582 -12.539 1.00 67.69 102 LEU A C 1
ATOM 791 O O . LEU A 1 102 ? 11.010 18.113 -13.506 1.00 67.69 102 LEU A O 1
ATOM 795 N N . GLY A 1 103 ? 10.524 16.263 -12.333 1.00 59.06 103 GLY A N 1
ATOM 796 C CA . GLY A 1 103 ? 11.179 15.331 -13.254 1.00 59.06 103 GLY A CA 1
ATOM 797 C C . GLY A 1 103 ? 10.462 15.136 -14.596 1.00 59.06 103 GLY A C 1
ATOM 798 O O . GLY A 1 103 ? 11.014 14.463 -15.456 1.00 59.06 103 GLY A O 1
ATOM 799 N N . SER A 1 104 ? 9.249 15.673 -14.772 1.00 57.38 104 SER A N 1
ATOM 800 C CA . SER A 1 104 ? 8.522 15.651 -16.052 1.00 57.38 104 SER A CA 1
ATOM 801 C C . SER A 1 104 ? 8.711 16.919 -16.893 1.00 57.38 104 SER A C 1
ATOM 803 O O . SER A 1 104 ? 8.370 16.919 -18.073 1.00 57.38 104 SER A O 1
ATOM 805 N N . ILE A 1 105 ? 9.224 17.992 -16.279 1.00 57.75 105 ILE A N 1
ATOM 806 C CA . ILE A 1 105 ? 9.407 19.317 -16.898 1.00 57.75 105 ILE A CA 1
ATOM 807 C C . ILE A 1 105 ? 10.870 19.535 -17.340 1.00 57.75 105 ILE A C 1
ATOM 809 O O . ILE A 1 105 ? 11.119 20.364 -18.213 1.00 57.75 105 ILE A O 1
ATOM 813 N N . LEU A 1 106 ? 11.820 18.797 -16.751 1.00 47.62 106 LEU A N 1
ATOM 814 C CA . LEU A 1 106 ? 13.251 18.772 -17.095 1.00 47.62 106 LEU A CA 1
ATOM 815 C C . LEU A 1 106 ? 13.577 17.625 -18.056 1.00 47.62 106 LEU A C 1
ATOM 817 O O . LEU A 1 106 ? 14.429 17.844 -18.944 1.00 47.62 106 LEU A O 1
#

Radius of gyration: 15.27 Å; Cα contacts (8 Å, |Δi|>4): 84; chains: 1; bounding box: 28×33×37 Å

Foldseek 3Di:
DDPCVLQVLVVLLVVLLVVLVVVDDPQLVVLLVVLVVQLVCCCVVDPPPDDDDDDPPVSNVSNCVSNVSSSVSSCVRRVVVPPVSVVVSVVSRVVSVVVVVVSVVD

Solvent-accessible surface area (backbone atoms only — not comparable to full-atom values): 5905 Å² total; per-residue (Å²): 135,62,70,65,78,57,43,55,36,57,63,72,37,55,78,15,40,65,57,16,56,72,73,45,53,71,68,44,52,48,32,30,50,50,15,51,52,49,42,53,49,50,55,67,72,46,69,88,74,86,79,74,102,62,91,77,68,61,65,62,50,58,24,47,61,37,24,40,66,43,53,51,37,5,38,59,70,43,29,68,81,32,68,70,54,39,52,50,39,51,53,37,45,53,50,32,50,51,55,52,54,55,64,70,76,110

Secondary structure (DSSP, 8-state):
--HHHH-THHHHHHHHHHHHHHHS-HHHHHHHHHHHHHHHHHHHHS-----SSS---HHHHHHHHHHHHHHHHHIIIIITT-HHHHHHHHHHHHHHHHHHHHHHH-

Nearest PDB structures (foldseek):
  5jdq-assembly1_A  TM=2.443E-01  e=7.870E+00  Methanocaldococcus jannaschii DSM 2661

pLDDT: mean 77.44, std 13.96, range [43.12, 91.69]